Protein AF-A0A7W0X7F2-F1 (afdb_monomer_lite)

pLDDT: mean 80.34, std 15.23, range [39.91, 97.31]

Sequence (181 aa):
MSYLRDPYRHDHSLGCSCGRHRNQQEHNFRASVVDERVRTDPERLSARVVETALLKALFPRDETRRRFLRAVGSTTAAAVIAEFLPLGALTAMAQDKKSLEKKELKVGFIPITCATPLIMADPLNFYKNEGLDVALVKTAGWALIRDKMLNKEYDAAHMLAPMPIAISMGIGSVAEPMNVA

Radius of gyration: 20.49 Å; chains: 1; bounding box: 46×41×45 Å

Secondary structure (DSSP, 8-state):
--TTS-TT-----TTSTTSSSSSHHHHHHHHHHHHHHHTT-HHHHHHHHHHHHHHHHH--SHHHHHHHHHHH-HHHHHHHHHHHS-HHHHHHHHHS-PPPS-SEEEEEE-SSGGGHHHHHTTTTTHHHHTT-EEEEEE-S-HHHHHHHHHTTS-SEE---TTHHHHHHTTSSS--------

Structure (mmCIF, N/CA/C/O backbone):
data_AF-A0A7W0X7F2-F1
#
_entry.id   AF-A0A7W0X7F2-F1
#
loop_
_atom_site.group_PDB
_atom_site.id
_atom_site.type_symbol
_atom_site.label_atom_id
_atom_site.label_alt_id
_atom_site.label_comp_id
_atom_site.label_asym_id
_atom_site.label_entity_id
_atom_site.label_seq_id
_atom_site.pdbx_PDB_ins_code
_atom_site.Cartn_x
_atom_site.Cartn_y
_atom_site.Cartn_z
_atom_site.occupancy
_atom_site.B_iso_or_equiv
_atom_site.auth_seq_id
_atom_site.auth_comp_id
_atom_site.auth_asym_id
_atom_site.auth_atom_id
_atom_site.pdbx_PDB_model_num
ATOM 1 N N . MET A 1 1 ? -12.504 -2.015 3.186 1.00 48.56 1 MET A N 1
ATOM 2 C CA . MET A 1 1 ? -13.664 -1.350 3.836 1.00 48.56 1 MET A CA 1
ATOM 3 C C . MET A 1 1 ? -13.135 -0.242 4.735 1.00 48.56 1 MET A C 1
ATOM 5 O O . MET A 1 1 ? -12.288 -0.537 5.562 1.00 48.56 1 MET A O 1
ATOM 9 N N . SER A 1 2 ? -13.588 1.002 4.553 1.00 47.69 2 SER A N 1
ATOM 10 C CA . SER A 1 2 ? -13.070 2.173 5.281 1.00 47.69 2 SER A CA 1
ATOM 11 C C . SER A 1 2 ? -13.289 2.066 6.798 1.00 47.69 2 SER A C 1
ATOM 13 O O . SER A 1 2 ? -14.417 1.849 7.239 1.00 47.69 2 SER A O 1
ATOM 15 N N . TYR A 1 3 ? -12.220 2.262 7.578 1.00 52.00 3 TYR A N 1
ATOM 16 C CA . TYR A 1 3 ? -12.241 2.360 9.047 1.00 52.00 3 TYR A CA 1
ATOM 17 C C . TYR A 1 3 ? -12.937 3.632 9.566 1.00 52.00 3 TYR A C 1
ATOM 19 O O . TYR A 1 3 ? -13.169 3.764 10.760 1.00 52.00 3 TYR A O 1
ATOM 27 N N . LEU A 1 4 ? -13.311 4.552 8.669 1.00 56.47 4 LEU A N 1
ATOM 28 C CA . LEU A 1 4 ? -13.990 5.814 8.988 1.00 56.47 4 LEU A CA 1
ATOM 29 C C . LEU A 1 4 ? -15.524 5.708 8.910 1.00 56.47 4 LEU A C 1
ATOM 31 O O . LEU A 1 4 ? -16.239 6.711 9.003 1.00 56.47 4 LEU A O 1
ATOM 35 N N . ARG A 1 5 ? -16.062 4.506 8.672 1.00 63.06 5 ARG A N 1
ATOM 36 C CA . ARG A 1 5 ? -17.506 4.275 8.563 1.00 63.06 5 ARG A CA 1
ATOM 37 C C . ARG A 1 5 ? -18.100 3.985 9.939 1.00 63.06 5 ARG A C 1
ATOM 39 O O . ARG A 1 5 ? -17.515 3.243 10.710 1.00 63.06 5 ARG A O 1
ATOM 46 N N . ASP A 1 6 ? -19.276 4.548 10.211 1.00 65.62 6 ASP A N 1
ATOM 47 C CA . ASP A 1 6 ? -20.038 4.287 11.438 1.00 65.62 6 ASP A CA 1
ATOM 48 C C . ASP A 1 6 ? -20.299 2.775 11.605 1.00 65.62 6 ASP A C 1
ATOM 50 O O . ASP A 1 6 ? -20.941 2.180 10.726 1.00 65.62 6 ASP A O 1
ATOM 54 N N . PRO A 1 7 ? -19.796 2.150 12.684 1.00 65.75 7 PRO A N 1
ATOM 55 C CA . PRO A 1 7 ? -19.822 0.704 12.833 1.00 65.75 7 PRO A CA 1
ATOM 56 C C . PRO A 1 7 ? -21.164 0.172 13.363 1.00 65.75 7 PRO A C 1
ATOM 58 O O . PRO A 1 7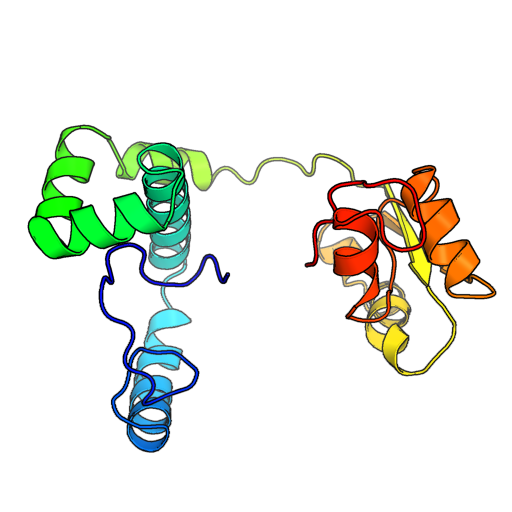 ? -21.416 -1.030 13.259 1.00 65.75 7 PRO A O 1
ATOM 61 N N . TYR A 1 8 ? -22.056 1.043 13.848 1.00 67.75 8 TYR A N 1
ATOM 62 C CA . TYR A 1 8 ? -23.390 0.673 14.336 1.00 67.75 8 TYR A CA 1
ATOM 63 C C . TYR A 1 8 ? -24.467 0.727 13.245 1.00 67.75 8 TYR A C 1
ATOM 65 O O . TYR A 1 8 ? -25.624 0.364 13.467 1.00 67.75 8 TYR A O 1
ATOM 73 N N . ARG A 1 9 ? -24.107 1.157 12.034 1.00 66.12 9 ARG A N 1
ATOM 74 C CA . ARG A 1 9 ? -25.050 1.326 10.929 1.00 66.12 9 ARG A CA 1
ATOM 75 C C . ARG A 1 9 ? -25.366 -0.016 10.260 1.00 66.12 9 ARG A C 1
ATOM 77 O O . ARG A 1 9 ? -24.508 -0.640 9.640 1.00 66.12 9 ARG A O 1
ATOM 84 N N . HIS A 1 10 ? -26.617 -0.456 10.377 1.00 63.72 10 HIS A N 1
ATOM 85 C CA . HIS A 1 10 ? -27.095 -1.753 9.879 1.00 63.72 10 HIS A CA 1
ATOM 86 C C . HIS A 1 10 ? -27.779 -1.681 8.501 1.00 63.72 10 HIS A C 1
ATOM 88 O O . HIS A 1 10 ? -28.059 -2.724 7.892 1.00 63.72 10 HIS A O 1
ATOM 94 N N . ASP A 1 11 ? -28.042 -0.467 8.008 1.00 60.38 11 ASP A N 1
ATOM 95 C CA . ASP A 1 11 ? -28.648 -0.196 6.711 1.00 60.38 11 ASP A CA 1
ATOM 96 C C . ASP A 1 11 ? -27.594 0.196 5.654 1.00 60.38 11 ASP A C 1
ATOM 98 O O . ASP A 1 11 ? -26.677 1.000 5.860 1.00 60.38 11 ASP A O 1
ATOM 102 N N . HIS A 1 12 ? -27.725 -0.383 4.466 1.00 57.75 12 HIS A N 1
ATOM 103 C CA . HIS A 1 12 ? -27.056 0.097 3.263 1.00 57.75 12 HIS A CA 1
ATOM 104 C C . HIS A 1 12 ? -28.139 0.300 2.214 1.00 57.75 12 HIS A C 1
ATOM 106 O O . HIS A 1 12 ? -28.628 -0.670 1.643 1.00 57.75 12 HIS A O 1
ATOM 112 N N . SER A 1 13 ? -28.545 1.552 1.990 1.00 54.69 13 SER A N 1
ATOM 113 C CA . SER A 1 13 ? -29.336 1.893 0.811 1.00 54.69 13 SER A CA 1
ATOM 114 C C . SER A 1 13 ? -28.377 2.150 -0.352 1.00 54.69 13 SER A C 1
ATOM 116 O O . SER A 1 13 ? -27.358 2.830 -0.204 1.00 54.69 13 SER A O 1
ATOM 118 N N . LEU A 1 14 ? -28.688 1.596 -1.523 1.00 58.28 14 LEU A N 1
ATOM 119 C CA . LEU A 1 14 ? -27.906 1.759 -2.756 1.00 58.28 14 LEU A CA 1
ATOM 120 C C . LEU A 1 14 ? -28.078 3.156 -3.400 1.00 58.28 14 LEU A C 1
ATOM 122 O O . LEU A 1 14 ? -27.801 3.330 -4.579 1.00 58.28 14 LEU A O 1
ATOM 126 N N . GLY A 1 15 ? -28.548 4.161 -2.654 1.00 66.06 15 GLY A N 1
ATOM 127 C CA . GLY A 1 15 ? -28.903 5.478 -3.195 1.00 66.06 15 GLY A CA 1
ATOM 128 C C . GLY A 1 15 ? -27.718 6.417 -3.451 1.00 66.06 15 GLY A C 1
ATOM 129 O O . GLY A 1 15 ? -27.770 7.272 -4.329 1.00 66.06 15 GLY A O 1
ATOM 130 N N . CYS A 1 16 ? -26.621 6.263 -2.709 1.00 69.19 16 CYS A N 1
ATOM 131 C CA . CYS A 1 16 ? -25.414 7.083 -2.830 1.00 69.19 16 CYS A CA 1
ATOM 132 C C . CYS A 1 16 ? -24.172 6.205 -2.640 1.00 69.19 16 CYS A C 1
ATOM 134 O O . CYS A 1 16 ? -24.200 5.274 -1.834 1.00 69.19 16 CYS A O 1
ATOM 136 N N . SER A 1 17 ? -23.060 6.528 -3.310 1.00 60.06 17 SER A N 1
ATOM 137 C CA . SER A 1 17 ? -21.786 5.792 -3.210 1.00 60.06 17 SER A CA 1
ATOM 138 C C . SER A 1 17 ? -21.252 5.677 -1.772 1.00 60.06 17 SER A C 1
ATOM 140 O O . SER A 1 17 ? -20.575 4.709 -1.431 1.00 60.06 17 SER A O 1
ATOM 142 N N . CYS A 1 18 ? -21.616 6.606 -0.878 1.00 66.00 18 CYS A N 1
ATOM 143 C CA . CYS A 1 18 ? -21.256 6.542 0.541 1.00 66.00 18 CYS A CA 1
ATOM 144 C C . CYS A 1 18 ? -22.207 5.668 1.394 1.00 66.00 18 CYS A C 1
ATOM 146 O O . CYS A 1 18 ? -21.919 5.400 2.567 1.00 66.00 18 CYS A O 1
ATOM 148 N N . GLY A 1 19 ? -23.354 5.250 0.847 1.00 59.12 19 GLY A N 1
ATOM 149 C CA . GLY A 1 19 ? -24.393 4.429 1.485 1.00 59.12 19 GLY A CA 1
ATOM 150 C C . GLY A 1 19 ? -25.195 5.107 2.604 1.00 59.12 19 GLY A C 1
ATOM 151 O O . GLY A 1 19 ? -25.923 4.420 3.315 1.00 59.12 19 GLY A O 1
ATOM 152 N N . ARG A 1 20 ? -25.037 6.427 2.805 1.00 62.25 20 ARG A N 1
ATOM 153 C CA . ARG A 1 20 ? -25.640 7.201 3.916 1.00 62.25 20 ARG A CA 1
ATOM 154 C C . ARG A 1 20 ? -26.781 8.137 3.511 1.00 62.25 20 ARG A C 1
ATOM 156 O O . ARG A 1 20 ? -27.400 8.738 4.382 1.00 62.25 20 ARG A O 1
ATOM 163 N N . HIS A 1 21 ? -27.049 8.256 2.217 1.00 75.19 21 HIS A N 1
ATOM 164 C CA . HIS A 1 21 ? -28.001 9.215 1.664 1.00 75.19 21 HIS A CA 1
ATOM 165 C C . HIS A 1 21 ? -28.877 8.546 0.616 1.00 75.19 21 HIS A C 1
ATOM 167 O O . HIS A 1 21 ? -28.467 7.557 -0.001 1.00 75.19 21 HIS A O 1
ATOM 173 N N . ARG A 1 22 ? -30.079 9.091 0.417 1.00 67.62 22 ARG A N 1
ATOM 174 C CA . ARG A 1 22 ? -31.057 8.551 -0.530 1.00 67.62 22 ARG A CA 1
ATOM 175 C C . ARG A 1 22 ? -30.610 8.739 -1.977 1.00 67.62 22 ARG A C 1
ATOM 177 O O . ARG A 1 22 ? -30.948 7.915 -2.816 1.00 67.62 22 ARG A O 1
ATOM 184 N N . ASN A 1 23 ? -29.859 9.799 -2.265 1.00 74.62 23 ASN A N 1
ATOM 185 C CA . ASN A 1 23 ? -29.263 10.060 -3.572 1.00 74.62 23 ASN A CA 1
ATOM 186 C C . ASN A 1 23 ? -27.937 10.837 -3.447 1.00 74.62 23 ASN A C 1
ATOM 188 O O . ASN A 1 23 ? -27.571 11.313 -2.369 1.00 74.62 23 ASN A O 1
ATOM 192 N N . GLN A 1 24 ? -27.206 10.964 -4.558 1.00 75.94 24 GLN A N 1
ATOM 193 C CA . GLN A 1 24 ? -25.932 11.690 -4.599 1.00 75.94 24 GLN A CA 1
ATOM 194 C C . GLN A 1 24 ? -26.088 13.200 -4.330 1.00 75.94 24 GLN A C 1
ATOM 196 O O . GLN A 1 24 ? -25.172 13.827 -3.809 1.00 75.94 24 GLN A O 1
ATOM 201 N N . GLN A 1 25 ? -27.245 13.789 -4.633 1.00 73.19 25 GLN A N 1
ATOM 202 C CA . GLN A 1 25 ? -27.494 15.218 -4.417 1.00 73.19 25 GLN A CA 1
ATOM 203 C C . GLN A 1 25 ? -27.623 15.557 -2.924 1.00 73.19 25 GLN A C 1
ATOM 205 O O . GLN A 1 25 ? -27.004 16.504 -2.446 1.00 73.19 25 GLN A O 1
ATOM 210 N N . GLU A 1 26 ? -28.347 14.736 -2.163 1.00 76.00 26 GLU A N 1
ATOM 211 C CA . GLU A 1 26 ? -28.450 14.840 -0.704 1.00 76.00 26 GLU A CA 1
ATOM 212 C C . GLU A 1 26 ? -27.090 14.615 -0.032 1.00 76.00 26 GLU A C 1
ATOM 214 O O . GLU A 1 26 ? -26.751 15.296 0.936 1.00 76.00 26 GLU A O 1
ATOM 219 N N . HIS A 1 27 ? -26.282 13.698 -0.576 1.00 74.19 27 HIS A N 1
ATOM 220 C CA . HIS A 1 27 ? -24.903 13.532 -0.133 1.00 74.19 27 HIS A CA 1
ATOM 221 C C . HIS A 1 27 ? -24.084 14.791 -0.350 1.00 74.19 27 HIS A C 1
ATOM 223 O O . HIS A 1 27 ? -23.432 15.209 0.590 1.00 74.19 27 HIS A O 1
ATOM 229 N N . ASN A 1 28 ? -24.111 15.397 -1.535 1.00 74.44 28 ASN A N 1
ATOM 230 C CA . ASN A 1 28 ? -23.321 16.598 -1.805 1.00 74.44 28 ASN A CA 1
ATOM 231 C C . ASN A 1 28 ? -23.719 17.749 -0.859 1.00 74.44 28 ASN A C 1
ATOM 233 O O . ASN A 1 28 ? -22.849 18.441 -0.343 1.00 74.44 28 ASN A O 1
ATOM 237 N N . PHE A 1 29 ? -25.016 17.876 -0.552 1.00 69.50 29 PHE A N 1
ATOM 238 C CA . PHE A 1 29 ? -25.547 18.868 0.388 1.00 69.50 29 PHE A CA 1
ATOM 239 C C . PHE A 1 29 ? -25.169 18.596 1.855 1.00 69.50 29 PHE A C 1
ATOM 241 O O . PHE A 1 29 ? -24.856 19.513 2.609 1.00 69.50 29 PHE A O 1
ATOM 248 N N . ARG A 1 30 ? -25.185 17.334 2.300 1.00 62.66 30 ARG A N 1
ATOM 249 C CA . ARG A 1 30 ? -24.736 16.984 3.657 1.00 62.66 30 ARG A CA 1
ATOM 250 C C . ARG A 1 30 ? -23.221 16.936 3.774 1.00 62.66 30 ARG A C 1
ATOM 252 O O . ARG A 1 30 ? -22.711 17.278 4.829 1.00 62.66 30 ARG A O 1
ATOM 259 N N . ALA A 1 31 ? -22.503 16.550 2.726 1.00 59.09 31 ALA A N 1
ATOM 260 C CA . ALA A 1 31 ? -21.048 16.574 2.671 1.00 59.09 31 ALA A CA 1
ATOM 261 C C . ALA A 1 31 ? -20.542 18.005 2.852 1.00 59.09 31 ALA A C 1
ATOM 263 O O . ALA A 1 31 ? -19.667 18.199 3.681 1.00 59.09 31 ALA A O 1
ATOM 264 N N . SER A 1 32 ? -21.169 19.010 2.228 1.00 55.81 32 SER A N 1
ATOM 265 C CA . SER A 1 32 ? -20.809 20.416 2.468 1.00 55.81 32 SER A CA 1
ATOM 266 C C . SER A 1 32 ? -21.048 20.892 3.908 1.00 55.81 32 SER A C 1
ATOM 268 O O . SER A 1 32 ? -20.439 21.865 4.320 1.00 55.81 32 SER A O 1
ATOM 270 N N . VAL A 1 33 ? -21.895 20.215 4.696 1.00 55.72 33 VAL A N 1
ATOM 271 C CA . VAL A 1 33 ? -22.166 20.553 6.113 1.00 55.72 33 VAL A CA 1
ATOM 272 C C . VAL A 1 33 ? -21.361 19.676 7.091 1.00 55.72 33 VAL A C 1
ATOM 274 O O . VAL A 1 33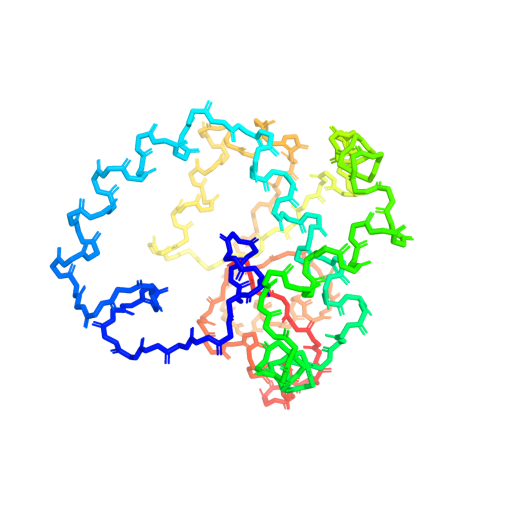 ? -21.033 20.093 8.201 1.00 55.72 33 VAL A O 1
ATOM 277 N N . VAL A 1 34 ? -21.051 18.436 6.704 1.00 51.38 34 VAL A N 1
ATOM 278 C CA . VAL A 1 34 ? -20.329 17.437 7.509 1.00 51.38 34 VAL A CA 1
ATOM 279 C C . VAL A 1 34 ? -18.813 17.580 7.350 1.00 51.38 34 VAL A C 1
ATOM 281 O O . VAL A 1 34 ? -18.107 17.377 8.333 1.00 51.38 34 VAL A O 1
ATOM 284 N N . ASP A 1 35 ? -18.309 17.969 6.175 1.00 47.34 35 ASP A N 1
ATOM 285 C CA . ASP A 1 35 ? -16.874 18.197 5.918 1.00 47.34 35 ASP A CA 1
ATOM 286 C C . ASP A 1 35 ? -16.296 19.294 6.835 1.00 47.34 35 ASP A C 1
ATOM 288 O O . ASP A 1 35 ? -15.172 19.188 7.322 1.00 47.34 35 ASP A O 1
ATOM 292 N N . GLU A 1 36 ? -17.117 20.277 7.213 1.00 39.91 36 GLU A N 1
ATOM 293 C CA . GLU A 1 36 ? -16.729 21.356 8.129 1.00 39.91 36 GLU A CA 1
ATOM 294 C C . GLU A 1 36 ? -16.733 20.937 9.617 1.00 39.91 36 GLU A C 1
ATOM 296 O O . GLU A 1 36 ? -15.928 21.422 10.413 1.00 39.91 36 GLU A O 1
ATOM 301 N N . ARG A 1 37 ? -17.573 19.963 10.006 1.00 44.34 37 ARG A N 1
ATOM 302 C CA . ARG A 1 37 ? -17.634 19.417 11.383 1.00 44.34 37 ARG A CA 1
ATOM 303 C C . ARG A 1 37 ? -16.697 18.230 11.631 1.00 44.34 37 ARG A C 1
ATOM 305 O O . ARG A 1 37 ? -16.359 17.951 12.774 1.00 44.34 37 ARG A O 1
ATOM 312 N N . VAL A 1 38 ? -16.317 17.494 10.585 1.00 45.44 38 VAL A N 1
ATOM 313 C CA . VAL A 1 38 ? -15.414 16.329 10.673 1.00 45.44 38 VAL A CA 1
ATOM 314 C C . VAL A 1 38 ? -13.943 16.752 10.631 1.00 45.44 38 VAL A C 1
ATOM 316 O O . VAL A 1 38 ? -13.114 16.093 11.250 1.00 45.44 38 VAL A O 1
ATOM 319 N N . ARG A 1 39 ? -13.610 17.876 9.980 1.00 47.66 39 ARG A N 1
ATOM 320 C CA . ARG A 1 39 ? -12.261 18.470 10.036 1.00 47.66 39 ARG A CA 1
ATOM 321 C C . ARG A 1 39 ? -11.891 19.062 11.401 1.00 47.66 39 ARG A C 1
ATOM 323 O O . ARG A 1 39 ? -10.712 19.268 11.656 1.00 47.66 39 ARG A O 1
ATOM 330 N N . THR A 1 40 ? -12.867 19.345 12.261 1.00 49.06 40 THR A N 1
ATOM 331 C CA . THR A 1 40 ? -12.682 20.142 13.484 1.00 49.06 40 THR A CA 1
ATOM 332 C C . THR A 1 40 ? -12.538 19.326 14.777 1.00 49.06 40 THR A C 1
ATOM 334 O O . THR A 1 40 ? -12.295 19.928 15.817 1.00 49.06 40 THR A O 1
ATOM 337 N N . ASP A 1 41 ? -12.629 17.985 14.747 1.00 58.44 41 ASP A N 1
ATOM 338 C CA . ASP A 1 41 ? -12.658 17.158 15.973 1.00 58.44 41 ASP A CA 1
ATOM 339 C C . ASP A 1 41 ? -11.912 15.799 15.830 1.00 58.44 41 ASP A C 1
ATOM 341 O O . ASP A 1 41 ? -12.525 14.763 15.538 1.00 58.44 41 ASP A O 1
ATOM 345 N N . PRO A 1 42 ? -10.572 15.782 16.000 1.00 61.28 42 PRO A N 1
ATOM 346 C CA . PRO A 1 42 ? -9.729 14.582 15.898 1.00 61.28 42 PRO A CA 1
ATOM 347 C C . PRO A 1 42 ? -10.088 13.469 16.896 1.00 61.28 42 PRO A C 1
ATOM 349 O O . PRO A 1 42 ? -9.917 12.287 16.591 1.00 61.28 42 PRO A O 1
ATOM 352 N N . GLU A 1 43 ? -10.617 13.827 18.068 1.00 64.94 43 GLU A N 1
ATOM 353 C CA . GLU A 1 43 ? -10.965 12.883 19.139 1.00 64.94 43 GLU A CA 1
ATOM 354 C C . GLU A 1 43 ? -12.155 11.995 18.760 1.00 64.94 43 GLU A C 1
ATOM 356 O O . GLU A 1 43 ? -12.198 10.801 19.063 1.00 64.94 43 GLU A O 1
ATOM 361 N N . ARG A 1 44 ? -13.115 12.536 18.004 1.00 65.44 44 ARG A N 1
ATOM 362 C CA . ARG A 1 44 ? -14.232 11.735 17.483 1.00 65.44 44 ARG A CA 1
ATOM 363 C C . ARG A 1 44 ? -13.817 10.755 16.392 1.00 65.44 44 ARG A C 1
ATOM 365 O O . ARG A 1 44 ? -14.494 9.743 16.199 1.00 65.44 44 ARG A O 1
ATOM 372 N N . LEU A 1 45 ? -12.748 11.043 15.650 1.00 66.50 45 LEU A N 1
ATOM 373 C CA . LEU A 1 45 ? -12.223 10.129 14.634 1.00 66.50 45 LEU A CA 1
ATOM 374 C C . LEU A 1 45 ? -11.486 8.954 15.281 1.00 66.50 45 LEU A C 1
ATOM 376 O O . LEU A 1 45 ? -11.735 7.812 14.893 1.00 66.50 45 LEU A O 1
ATOM 380 N N . SER A 1 46 ? -10.652 9.208 16.295 1.00 69.56 46 SER A N 1
ATOM 381 C CA . SER A 1 46 ? -9.976 8.142 17.045 1.00 69.56 46 SER A CA 1
ATOM 382 C C . SER A 1 46 ? -10.979 7.230 17.760 1.00 69.56 46 SER A C 1
ATOM 384 O O . SER A 1 46 ? -10.876 6.008 17.639 1.00 69.56 46 SER A O 1
ATOM 386 N N . ALA A 1 47 ? -12.013 7.797 18.395 1.00 71.50 47 ALA A N 1
ATOM 387 C CA . ALA A 1 47 ? -13.081 7.026 19.038 1.00 71.50 47 ALA A CA 1
ATOM 388 C C . ALA A 1 47 ? -13.774 6.051 18.071 1.00 71.50 47 ALA A C 1
ATOM 390 O O . ALA A 1 47 ? -13.933 4.869 18.377 1.00 71.50 47 ALA A O 1
ATOM 391 N N . ARG A 1 48 ? -14.093 6.500 16.850 1.00 72.44 48 ARG A N 1
ATOM 392 C CA . ARG A 1 48 ? -14.725 5.652 15.821 1.00 72.44 48 ARG A CA 1
ATOM 393 C C . ARG A 1 48 ? -13.843 4.490 15.376 1.00 72.44 48 ARG A C 1
ATOM 395 O O . ARG A 1 48 ? -14.355 3.401 15.104 1.00 72.44 48 ARG A O 1
ATOM 402 N N . VAL A 1 49 ? -12.534 4.711 15.265 1.00 74.94 49 VAL A N 1
ATOM 403 C CA . VAL A 1 49 ? -11.583 3.656 14.886 1.00 74.94 49 VAL A CA 1
ATOM 404 C C . VAL A 1 49 ? -11.534 2.582 15.973 1.00 74.94 49 VAL A C 1
ATOM 406 O O . VAL A 1 49 ? -11.624 1.395 15.650 1.00 74.94 49 VAL A O 1
ATOM 409 N N . VAL A 1 50 ? -11.484 2.992 17.244 1.00 77.62 50 VAL A N 1
ATOM 410 C CA . VAL A 1 50 ? -11.500 2.082 18.402 1.00 77.62 50 VAL A CA 1
ATOM 411 C C . VAL A 1 50 ? -12.805 1.288 18.460 1.00 77.62 50 VAL A C 1
ATOM 413 O O . VAL A 1 50 ? -12.771 0.060 18.532 1.00 77.62 50 VAL A O 1
ATOM 416 N N . GLU A 1 51 ? -13.956 1.951 18.335 1.00 77.69 51 GLU A N 1
ATOM 417 C CA . GLU A 1 51 ? -15.269 1.290 18.304 1.00 77.69 51 GLU A CA 1
ATOM 418 C C . GLU A 1 51 ? -15.381 0.279 17.155 1.00 77.69 51 GLU A C 1
ATOM 420 O O . GLU A 1 51 ? -15.889 -0.830 17.329 1.00 77.69 51 GLU A O 1
ATOM 425 N N . THR A 1 52 ? -14.867 0.631 15.973 1.00 77.00 52 THR A N 1
ATOM 426 C CA . THR A 1 52 ? -14.881 -0.255 14.803 1.00 77.00 52 THR A CA 1
ATOM 427 C C . THR A 1 52 ? -13.987 -1.475 15.009 1.00 77.00 52 THR A C 1
ATOM 429 O O . THR A 1 52 ? -14.372 -2.587 14.638 1.00 77.00 52 THR A O 1
ATOM 432 N N . ALA A 1 53 ? -12.798 -1.287 15.588 1.00 78.94 53 ALA A N 1
ATOM 433 C CA . ALA A 1 53 ? -11.891 -2.381 15.919 1.00 78.94 53 ALA A CA 1
ATOM 434 C C . ALA A 1 53 ? -12.524 -3.325 16.951 1.00 78.94 53 ALA A C 1
ATOM 436 O O . ALA A 1 53 ? -12.525 -4.541 16.753 1.00 78.94 53 ALA A O 1
ATOM 437 N N . LEU A 1 54 ? -13.155 -2.768 17.987 1.00 78.94 54 LEU A N 1
ATOM 438 C CA . LEU A 1 54 ? -13.842 -3.528 19.026 1.00 78.94 54 LEU A CA 1
ATOM 439 C C . LEU A 1 54 ? -15.023 -4.334 18.473 1.00 78.94 54 LEU A C 1
ATOM 441 O O . LEU A 1 54 ? -15.135 -5.530 18.733 1.00 78.94 54 LEU A O 1
ATOM 445 N N . LEU A 1 55 ? -15.880 -3.718 17.658 1.00 79.75 55 LEU A N 1
ATOM 446 C CA . LEU A 1 55 ? -17.013 -4.413 17.043 1.00 79.75 55 LEU A CA 1
ATOM 447 C C . LEU A 1 55 ? -16.573 -5.541 16.105 1.00 79.75 55 LEU A C 1
ATOM 449 O O . LEU A 1 55 ? -17.258 -6.559 16.010 1.00 79.75 55 LEU A O 1
ATOM 453 N N . LYS A 1 56 ? -15.434 -5.386 15.423 1.00 80.81 56 LYS A N 1
ATOM 454 C CA . LYS A 1 56 ? -14.830 -6.467 14.632 1.00 80.81 56 LYS A CA 1
ATOM 455 C C . LYS A 1 56 ? -14.233 -7.566 15.511 1.00 80.81 56 LYS A C 1
ATOM 457 O O . LYS A 1 56 ? -14.295 -8.722 15.111 1.00 80.81 56 LYS A O 1
ATOM 462 N N . ALA A 1 57 ? -13.700 -7.236 16.685 1.00 83.00 57 ALA A N 1
ATOM 463 C CA . ALA A 1 57 ? -13.195 -8.226 17.632 1.00 83.00 57 ALA A CA 1
ATOM 464 C C . ALA A 1 57 ? -14.333 -9.052 18.261 1.00 83.00 57 ALA A C 1
ATOM 466 O O . ALA A 1 57 ? -14.259 -10.278 18.279 1.00 83.00 57 ALA A O 1
ATOM 467 N N . LEU A 1 58 ? -15.411 -8.397 18.710 1.00 82.81 58 LEU A N 1
ATOM 468 C CA . LEU A 1 58 ? -16.590 -9.057 19.291 1.00 82.81 58 LEU A CA 1
ATOM 469 C C . LEU A 1 58 ? -17.397 -9.838 18.245 1.00 82.81 58 LEU A C 1
ATOM 471 O O . LEU A 1 58 ? -17.913 -10.919 18.526 1.00 82.81 58 LEU A O 1
ATOM 475 N N . PHE A 1 59 ? -17.485 -9.312 17.019 1.00 84.50 59 PHE A N 1
ATOM 476 C CA . PHE A 1 59 ? -18.203 -9.937 15.909 1.00 84.50 59 PHE A CA 1
ATOM 477 C C . PHE A 1 59 ? -17.307 -10.025 14.658 1.00 84.50 59 PHE A C 1
ATOM 479 O O . PHE A 1 59 ? -17.441 -9.202 13.739 1.00 84.50 59 PHE A O 1
ATOM 486 N N . PRO A 1 60 ? -16.428 -11.050 14.583 1.00 79.12 60 PRO A N 1
ATOM 487 C CA . PRO A 1 60 ? -15.471 -11.215 13.483 1.00 79.12 60 PRO A CA 1
ATOM 488 C C . PRO A 1 60 ? -16.134 -11.408 12.122 1.00 79.12 60 PRO A C 1
ATOM 490 O O . PRO A 1 60 ? -15.606 -10.992 11.093 1.00 79.12 60 PRO A O 1
ATOM 493 N N . ARG A 1 61 ? -17.315 -12.037 12.106 1.00 80.06 61 ARG A N 1
ATOM 494 C CA . ARG A 1 61 ? -18.091 -12.252 10.886 1.00 80.06 61 ARG A CA 1
ATOM 495 C C . ARG A 1 61 ? -19.040 -11.082 10.652 1.00 80.06 61 ARG A C 1
ATOM 497 O O . ARG A 1 61 ? -19.912 -10.779 11.463 1.00 80.06 61 ARG A O 1
ATOM 504 N N . ASP A 1 62 ? -18.929 -10.474 9.479 1.00 76.00 62 ASP A N 1
ATOM 505 C CA . ASP A 1 62 ? -19.768 -9.341 9.088 1.00 76.00 62 ASP A CA 1
ATOM 506 C C . ASP A 1 62 ? -21.268 -9.674 9.067 1.00 76.00 62 ASP A C 1
ATOM 508 O O . ASP A 1 62 ? -22.107 -8.818 9.347 1.00 76.00 62 ASP A O 1
ATOM 512 N N . GLU A 1 63 ? -21.626 -10.913 8.731 1.00 79.19 63 GLU A N 1
ATOM 513 C CA . GLU A 1 63 ? -23.020 -11.357 8.681 1.00 79.19 63 GLU A CA 1
ATOM 514 C C . GLU A 1 63 ? -23.675 -11.393 10.061 1.00 79.19 63 GLU A C 1
ATOM 516 O O . GLU A 1 63 ? -24.798 -10.909 10.214 1.00 79.19 63 GLU A O 1
ATOM 521 N N . THR A 1 64 ? -22.977 -11.917 11.072 1.00 83.12 64 THR A N 1
ATOM 522 C CA . THR A 1 64 ? -23.491 -11.975 12.446 1.00 83.12 64 THR A CA 1
ATOM 523 C C . THR A 1 64 ? -23.575 -10.579 13.043 1.00 83.12 64 THR A C 1
ATOM 525 O O . THR A 1 64 ? -24.603 -10.244 13.627 1.00 83.12 64 THR A O 1
ATOM 528 N N . ARG A 1 65 ? -22.572 -9.725 12.791 1.00 83.56 65 ARG A N 1
ATOM 529 C CA . ARG A 1 65 ? -22.591 -8.311 13.191 1.00 83.56 65 ARG A CA 1
ATOM 530 C C . ARG A 1 65 ? -23.805 -7.577 12.619 1.00 83.56 65 ARG A C 1
ATOM 532 O O . ARG A 1 65 ? -24.539 -6.925 13.355 1.00 83.56 65 ARG A O 1
ATOM 539 N N . ARG A 1 66 ? -24.072 -7.731 11.316 1.00 79.75 66 ARG A N 1
ATOM 540 C CA . ARG A 1 66 ? -25.243 -7.120 10.658 1.00 79.75 66 ARG A CA 1
ATOM 541 C C . ARG A 1 66 ? -26.566 -7.655 11.205 1.00 79.75 66 ARG A C 1
ATOM 543 O O . ARG A 1 66 ? -27.482 -6.867 11.415 1.00 79.75 66 ARG A O 1
ATOM 550 N N . ARG A 1 67 ? -26.685 -8.968 11.436 1.00 83.06 67 ARG A N 1
ATOM 551 C CA . ARG A 1 67 ? -27.901 -9.573 12.012 1.00 83.06 67 ARG A CA 1
ATOM 552 C C . ARG A 1 67 ? -28.153 -9.092 13.440 1.00 83.06 67 ARG A C 1
ATOM 554 O O . ARG A 1 67 ? -29.277 -8.718 13.746 1.00 83.06 67 ARG A O 1
ATOM 561 N N . PHE A 1 68 ? -27.112 -9.033 14.265 1.00 83.56 68 PHE A N 1
ATOM 562 C CA . PHE A 1 68 ? -27.185 -8.515 15.629 1.00 83.56 68 PHE A CA 1
ATOM 563 C C . PHE A 1 68 ? -27.634 -7.050 15.659 1.00 83.56 68 PHE A C 1
ATOM 565 O O . PHE A 1 68 ? -28.617 -6.727 16.318 1.00 83.56 68 PHE A O 1
ATOM 572 N N . LEU A 1 69 ? -26.992 -6.180 14.870 1.00 84.38 69 LEU A N 1
ATOM 573 C CA . LEU A 1 69 ? -27.358 -4.761 14.812 1.00 84.38 69 LEU A CA 1
ATOM 574 C C . LEU A 1 69 ? -28.781 -4.536 14.273 1.00 84.38 69 LEU A C 1
ATOM 576 O O . LEU A 1 69 ? -29.442 -3.591 14.693 1.00 84.38 69 LEU A O 1
ATOM 580 N N . ARG A 1 70 ? -29.276 -5.404 13.376 1.00 83.19 70 ARG A N 1
ATOM 581 C CA . ARG A 1 70 ? -30.679 -5.383 12.920 1.00 83.19 70 ARG A CA 1
ATOM 582 C C . ARG A 1 70 ? -31.661 -5.847 13.994 1.00 83.19 70 ARG A C 1
ATOM 584 O O . ARG A 1 70 ? -32.769 -5.334 14.036 1.00 83.19 70 ARG A O 1
ATOM 591 N N . ALA A 1 71 ? -31.273 -6.821 14.812 1.00 84.31 71 ALA A N 1
ATOM 592 C CA . ALA A 1 71 ? -32.133 -7.387 15.846 1.00 84.31 71 ALA A CA 1
ATOM 593 C C . ALA A 1 71 ? -32.229 -6.485 17.085 1.00 84.31 71 ALA A C 1
ATOM 595 O O . ALA A 1 71 ? -33.304 -6.335 17.651 1.00 84.31 71 ALA A O 1
ATOM 596 N N . VAL A 1 72 ? -31.110 -5.887 17.498 1.00 82.31 72 VAL A N 1
ATOM 597 C CA . VAL A 1 72 ? -30.991 -5.151 18.769 1.00 82.31 72 VAL A CA 1
ATOM 598 C C . VAL A 1 72 ? -31.086 -3.633 18.574 1.00 82.31 72 VAL A C 1
ATOM 600 O O . VAL A 1 72 ? -31.437 -2.903 19.499 1.00 82.31 72 VAL A O 1
ATOM 603 N N . GLY A 1 73 ? -30.832 -3.144 17.358 1.00 81.12 73 GLY A N 1
ATOM 604 C CA . GLY A 1 73 ? -30.765 -1.717 17.058 1.00 81.12 73 GLY A CA 1
ATOM 605 C C . GLY A 1 73 ? -29.397 -1.115 17.393 1.00 81.12 73 GLY A C 1
ATOM 606 O O . GLY A 1 73 ? -28.694 -1.546 18.307 1.00 81.12 73 GLY A O 1
ATOM 607 N N . SER A 1 74 ? -29.006 -0.095 16.628 1.00 74.31 74 SER A N 1
ATOM 608 C CA . SER A 1 74 ? -27.680 0.535 16.698 1.00 74.31 74 SER A CA 1
ATOM 609 C C . SER A 1 74 ? -27.407 1.231 18.034 1.00 74.31 74 SER A C 1
ATOM 611 O O . SER A 1 74 ? -26.307 1.137 18.567 1.00 74.31 74 SER A O 1
ATOM 613 N N . THR A 1 75 ? -28.414 1.907 18.586 1.00 75.00 75 THR A N 1
ATOM 614 C CA . THR A 1 75 ? -28.320 2.663 19.843 1.00 75.00 75 THR A CA 1
ATOM 615 C C . THR A 1 75 ? -28.182 1.741 21.049 1.00 75.00 75 THR A C 1
ATOM 617 O O . THR A 1 75 ? -27.336 1.967 21.908 1.00 75.00 75 THR A O 1
ATOM 620 N N . THR A 1 76 ? -28.970 0.668 21.082 1.00 79.00 76 THR A N 1
ATOM 621 C CA . THR A 1 76 ? -28.940 -0.332 22.153 1.00 79.00 76 THR A CA 1
ATOM 622 C C . THR A 1 76 ? -2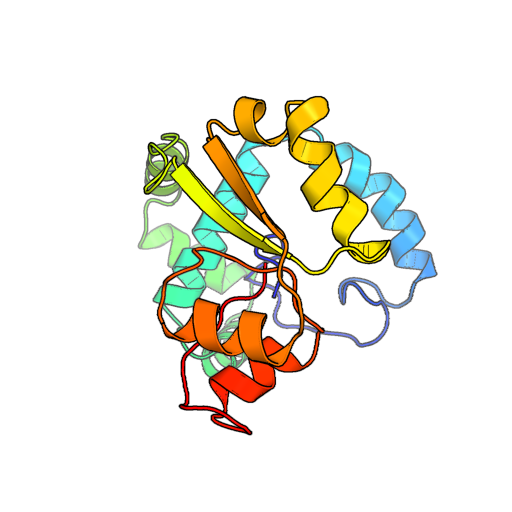7.625 -1.107 22.140 1.00 79.00 76 THR A C 1
ATOM 624 O O . THR A 1 76 ? -27.019 -1.308 23.188 1.00 79.00 76 THR A O 1
ATOM 627 N N . ALA A 1 77 ? -27.135 -1.488 20.954 1.00 78.00 77 ALA A N 1
ATOM 628 C CA . ALA A 1 77 ? -25.840 -2.150 20.814 1.00 78.00 77 ALA A CA 1
ATOM 629 C C . ALA A 1 77 ? -24.681 -1.283 21.334 1.00 78.00 77 ALA A C 1
ATOM 631 O O . ALA A 1 77 ? -23.801 -1.798 22.019 1.00 78.00 77 ALA A O 1
ATOM 632 N N . ALA A 1 78 ? -24.694 0.024 21.050 1.00 75.38 78 ALA A N 1
ATOM 633 C CA . ALA A 1 78 ? -23.686 0.954 21.557 1.00 75.38 78 ALA A CA 1
ATOM 634 C C . ALA A 1 78 ? -23.732 1.088 23.090 1.00 75.38 78 ALA A C 1
ATOM 636 O O . ALA A 1 78 ? -22.683 1.074 23.730 1.00 75.38 78 ALA A O 1
ATOM 637 N N . ALA A 1 79 ? -24.931 1.157 23.682 1.00 76.81 79 ALA A N 1
ATOM 638 C CA . ALA A 1 79 ? -25.102 1.270 25.132 1.00 76.81 79 ALA A CA 1
ATOM 639 C C . ALA A 1 79 ? -24.569 0.039 25.885 1.00 76.81 79 ALA A C 1
ATOM 641 O O . ALA A 1 79 ? -23.815 0.188 26.840 1.00 76.81 79 ALA A O 1
ATOM 642 N N . VAL A 1 80 ? -24.887 -1.169 25.406 1.00 77.00 80 VAL A N 1
ATOM 643 C CA . VAL A 1 80 ? -24.399 -2.420 26.013 1.00 77.00 80 VAL A CA 1
ATOM 644 C C . VAL A 1 80 ? -22.875 -2.515 25.923 1.00 77.00 80 VAL A C 1
ATOM 646 O O . VAL A 1 80 ? -22.213 -2.864 26.893 1.00 77.00 80 VAL A O 1
ATOM 649 N N . ILE A 1 81 ? -22.285 -2.175 24.775 1.00 70.00 81 ILE A N 1
ATOM 650 C CA . ILE A 1 81 ? -20.824 -2.235 24.609 1.00 70.00 81 ILE A CA 1
ATOM 651 C C . ILE A 1 81 ? -20.117 -1.223 25.522 1.00 70.00 81 ILE A C 1
ATOM 653 O O . ILE A 1 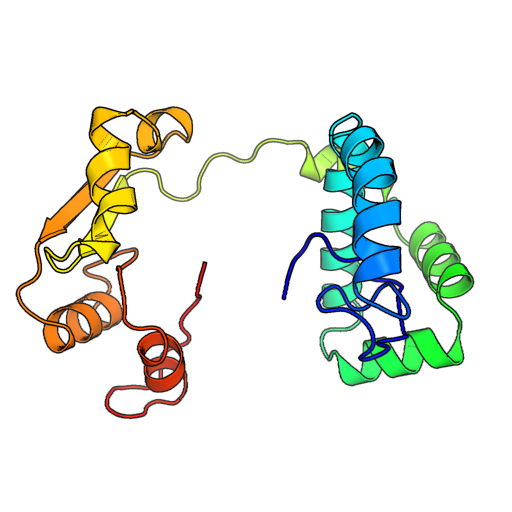81 ? -19.067 -1.545 26.075 1.00 70.00 81 ILE A O 1
ATOM 657 N N . ALA A 1 82 ? -20.700 -0.038 25.717 1.00 72.44 82 ALA A N 1
ATOM 658 C CA . ALA A 1 82 ? -20.160 0.979 26.618 1.00 72.44 82 ALA A CA 1
ATOM 659 C C . ALA A 1 82 ? -20.213 0.571 28.103 1.00 72.44 82 ALA A C 1
ATOM 661 O O . ALA A 1 82 ? -19.398 1.045 28.888 1.00 72.44 82 ALA A O 1
ATOM 662 N N . GLU A 1 83 ? -21.141 -0.307 28.490 1.00 74.69 83 GLU A N 1
ATOM 663 C CA . GLU A 1 83 ? -21.287 -0.780 29.872 1.00 74.69 83 GLU A CA 1
ATOM 664 C C . GLU A 1 83 ? -20.217 -1.815 30.254 1.00 74.69 83 GLU A C 1
ATOM 666 O O . GLU A 1 83 ? -19.717 -1.817 31.377 1.00 74.69 83 GLU A O 1
ATOM 671 N N . PHE A 1 84 ? -19.812 -2.664 29.305 1.00 69.69 84 PHE A N 1
ATOM 672 C CA . PHE A 1 84 ? -18.829 -3.727 29.548 1.00 69.69 84 PHE A CA 1
ATOM 673 C C . PHE A 1 84 ? -17.392 -3.358 29.171 1.00 69.69 84 PHE A C 1
ATOM 675 O O . PHE A 1 84 ? -16.470 -4.097 29.518 1.00 69.69 84 PHE A O 1
ATOM 682 N N . LEU A 1 85 ? -17.173 -2.242 28.468 1.00 67.75 85 LEU A N 1
ATOM 683 C CA . LEU A 1 85 ? -15.839 -1.794 28.081 1.00 67.75 85 LEU A CA 1
ATOM 684 C C . LEU A 1 85 ? -15.631 -0.303 28.374 1.00 67.75 85 LEU A C 1
ATOM 686 O O . LEU A 1 85 ? -16.398 0.526 27.887 1.00 67.75 85 LEU A O 1
ATOM 690 N N . PRO A 1 86 ? -14.546 0.075 29.080 1.00 68.12 86 PRO A N 1
ATOM 691 C CA . PRO A 1 86 ? -14.204 1.470 29.324 1.00 68.12 86 PRO A CA 1
ATOM 692 C C . PRO A 1 86 ? -13.652 2.109 28.040 1.00 68.12 86 PRO A C 1
ATOM 694 O O . PRO A 1 86 ? -12.444 2.292 27.880 1.00 68.12 86 PRO A O 1
ATOM 697 N N . LEU A 1 87 ? -14.546 2.449 27.106 1.00 67.31 87 LEU A N 1
ATOM 698 C CA . LEU A 1 87 ? -14.203 3.002 25.792 1.00 67.31 87 LEU A CA 1
ATOM 699 C C . LEU A 1 87 ? -13.313 4.247 25.905 1.00 67.31 87 LEU A C 1
ATOM 701 O O . LEU A 1 87 ? -12.373 4.372 25.131 1.00 67.31 87 LEU A O 1
ATOM 705 N N . GLY A 1 88 ? -13.532 5.096 26.917 1.00 66.69 88 GLY A N 1
ATOM 706 C CA . GLY A 1 88 ? -12.696 6.274 27.184 1.00 66.69 88 GLY A CA 1
ATOM 707 C C . GLY A 1 88 ? -11.237 5.942 27.536 1.00 66.69 88 GLY A C 1
ATOM 708 O O . GLY A 1 88 ? -10.315 6.616 27.077 1.00 66.69 88 GLY A O 1
ATOM 709 N N . ALA A 1 89 ? -11.007 4.868 28.298 1.00 67.75 89 ALA A N 1
ATOM 710 C CA . ALA A 1 89 ? -9.656 4.406 28.619 1.00 67.75 89 ALA A CA 1
ATOM 711 C C . ALA A 1 89 ? -8.981 3.772 27.391 1.00 67.75 89 ALA A C 1
ATOM 713 O O . ALA A 1 89 ? -7.805 4.015 27.133 1.00 67.75 89 ALA A O 1
ATOM 714 N N . LEU A 1 90 ? -9.738 3.021 26.584 1.00 65.31 90 LEU A N 1
ATOM 715 C CA . LEU A 1 90 ? -9.242 2.433 25.336 1.00 65.31 90 LEU A CA 1
ATOM 716 C C . LEU A 1 90 ? -8.898 3.499 24.288 1.00 65.31 90 LEU A C 1
ATOM 718 O O . LEU A 1 90 ? -7.901 3.356 23.584 1.00 65.31 90 LEU A O 1
ATOM 722 N N . THR A 1 91 ? -9.675 4.582 24.197 1.00 65.06 91 THR A N 1
ATOM 723 C CA . THR A 1 91 ? -9.346 5.717 23.324 1.00 65.06 91 THR A CA 1
ATOM 724 C C . THR A 1 91 ? -8.102 6.458 23.785 1.00 65.06 91 THR A C 1
ATOM 726 O O . THR A 1 91 ? -7.303 6.838 22.936 1.00 65.06 91 THR A O 1
ATOM 729 N N . ALA A 1 92 ? -7.898 6.606 25.098 1.00 65.50 92 ALA A N 1
ATOM 730 C CA . ALA A 1 92 ? -6.686 7.215 25.641 1.00 65.50 92 ALA A CA 1
ATOM 731 C C . ALA A 1 92 ? -5.439 6.366 25.329 1.00 65.50 92 ALA A C 1
ATOM 733 O O . ALA A 1 92 ? -4.446 6.896 24.847 1.00 65.50 92 ALA A O 1
ATOM 734 N N . MET A 1 93 ? -5.516 5.038 25.479 1.00 64.62 93 MET A N 1
ATOM 735 C CA . MET A 1 93 ? -4.418 4.135 25.095 1.00 64.62 93 MET A CA 1
ATOM 736 C C . MET A 1 93 ? -4.183 4.068 23.578 1.00 64.62 93 MET A C 1
ATOM 738 O O . MET A 1 93 ? -3.073 3.797 23.134 1.00 64.62 93 MET A O 1
ATOM 742 N N . ALA A 1 94 ? -5.216 4.300 22.762 1.00 62.31 94 ALA A N 1
ATOM 743 C CA . ALA A 1 94 ? -5.089 4.354 21.305 1.00 62.31 94 ALA A CA 1
ATOM 744 C C . ALA A 1 94 ? -4.511 5.687 20.795 1.00 62.31 94 ALA A C 1
ATOM 746 O O . ALA A 1 94 ? -4.055 5.753 19.653 1.00 62.31 94 ALA A O 1
ATOM 747 N N . GLN A 1 95 ? -4.549 6.743 21.614 1.00 64.50 95 GLN A N 1
ATOM 748 C CA . GLN A 1 95 ? -3.922 8.032 21.312 1.00 64.50 95 GLN A CA 1
ATOM 749 C C . GLN A 1 95 ? -2.413 8.033 21.562 1.00 64.50 95 GLN A C 1
ATOM 751 O O . GLN A 1 95 ? -1.722 8.911 21.039 1.00 64.50 95 GLN A O 1
ATOM 756 N N . ASP A 1 96 ? -1.883 7.039 22.281 1.00 62.31 96 ASP A N 1
ATOM 757 C CA . ASP A 1 96 ? -0.445 6.823 22.340 1.00 62.31 96 ASP A CA 1
ATOM 758 C C . ASP A 1 96 ? 0.048 6.477 20.935 1.00 62.31 96 ASP A C 1
ATOM 760 O O . ASP A 1 96 ? -0.186 5.388 20.404 1.00 62.31 96 ASP A O 1
ATOM 764 N N . LYS A 1 97 ? 0.717 7.448 20.303 1.00 61.97 97 LYS A N 1
ATOM 765 C CA . LYS A 1 97 ? 1.345 7.301 18.990 1.00 61.97 97 LYS A CA 1
ATOM 766 C C . LYS A 1 97 ? 2.438 6.241 19.102 1.00 61.97 97 LYS A C 1
ATOM 768 O O . LYS A 1 97 ? 3.598 6.545 19.378 1.00 61.97 97 LYS A O 1
ATOM 773 N N . LYS A 1 98 ? 2.049 4.980 18.920 1.00 70.00 98 LYS A N 1
ATOM 774 C CA . LYS A 1 98 ? 2.956 3.839 18.926 1.00 70.00 98 LYS A CA 1
ATOM 775 C C . LYS A 1 98 ? 4.046 4.081 17.885 1.00 70.00 98 LYS A C 1
ATOM 777 O O . LYS A 1 98 ? 3.779 4.560 16.782 1.00 70.00 98 LYS A O 1
ATOM 782 N N . SER A 1 99 ? 5.287 3.780 18.250 1.00 81.44 99 SER A N 1
ATOM 783 C CA . SER A 1 99 ? 6.405 3.856 17.315 1.00 81.44 99 SER A CA 1
ATOM 784 C C . SER A 1 99 ? 6.175 2.904 16.141 1.00 81.44 99 SER A C 1
ATOM 786 O O . SER A 1 99 ? 5.723 1.779 16.354 1.00 81.44 99 SER A O 1
ATOM 788 N N . LEU A 1 100 ? 6.533 3.342 14.932 1.00 88.62 100 LEU A N 1
ATOM 789 C CA . LEU A 1 100 ? 6.457 2.531 13.714 1.00 88.62 100 LEU A CA 1
ATOM 790 C C . LEU A 1 100 ? 7.161 1.185 13.902 1.00 88.62 100 LEU A C 1
ATOM 792 O O . LEU A 1 100 ? 8.294 1.146 14.388 1.00 88.62 100 LEU A O 1
ATOM 796 N N . GLU A 1 101 ? 6.513 0.101 13.477 1.00 90.81 101 GLU A N 1
ATOM 797 C CA . GLU A 1 101 ? 7.057 -1.255 13.575 1.00 90.81 101 GLU A CA 1
ATOM 798 C C . GLU A 1 101 ? 8.310 -1.438 12.709 1.00 90.81 101 GLU A C 1
ATOM 800 O O . GLU A 1 101 ? 9.236 -2.148 13.098 1.00 90.81 101 GLU A O 1
ATOM 805 N N . LYS A 1 102 ? 8.351 -0.779 11.544 1.00 92.94 102 LYS A N 1
ATOM 806 C CA . LYS A 1 102 ? 9.492 -0.767 10.624 1.00 92.94 102 LYS A CA 1
ATOM 807 C C . LYS A 1 102 ? 9.606 0.603 9.960 1.00 92.94 102 LYS A C 1
ATOM 809 O O . LYS A 1 102 ? 8.616 1.122 9.454 1.00 92.94 102 LYS A O 1
ATOM 814 N N . LYS A 1 103 ? 10.810 1.182 9.968 1.00 94.44 103 LYS A N 1
ATOM 815 C CA . LYS A 1 103 ? 11.086 2.500 9.367 1.00 94.44 103 LYS A CA 1
ATOM 816 C C . LYS A 1 103 ? 11.694 2.398 7.974 1.00 94.44 103 LYS A C 1
ATOM 818 O O . LYS A 1 103 ? 11.335 3.183 7.109 1.00 94.44 103 LYS A O 1
ATOM 823 N N . GLU A 1 104 ? 12.577 1.426 7.770 1.00 96.25 104 GLU A N 1
ATOM 824 C CA . GLU A 1 104 ? 13.252 1.183 6.495 1.00 96.25 104 GLU A CA 1
ATOM 825 C C . GLU A 1 104 ? 12.409 0.256 5.613 1.00 96.25 104 GLU A C 1
ATOM 827 O O . GLU A 1 104 ? 12.199 -0.914 5.953 1.00 96.25 104 GLU A O 1
ATOM 832 N N . LEU A 1 105 ? 11.921 0.762 4.482 1.00 96.12 105 LEU A N 1
ATOM 833 C CA . LEU A 1 105 ? 11.048 0.023 3.571 1.00 96.12 105 LEU A CA 1
ATOM 834 C C . LEU A 1 105 ? 11.650 -0.069 2.171 1.00 96.12 105 LEU A C 1
ATOM 836 O O . LEU A 1 105 ? 12.070 0.932 1.593 1.00 96.12 105 LEU A O 1
ATOM 840 N N . LYS A 1 106 ? 11.617 -1.265 1.578 1.00 96.88 106 LYS A N 1
ATOM 841 C CA . LYS A 1 106 ? 11.891 -1.463 0.148 1.00 96.88 106 LYS A CA 1
ATOM 842 C C . LYS A 1 106 ? 10.583 -1.514 -0.624 1.00 96.88 106 LYS A C 1
ATOM 844 O O . LYS A 1 106 ? 9.792 -2.439 -0.436 1.00 96.88 106 LYS A O 1
ATOM 849 N N . VAL A 1 107 ? 10.377 -0.547 -1.515 1.00 97.12 107 VAL A N 1
ATOM 850 C CA . VAL A 1 107 ? 9.140 -0.423 -2.293 1.00 97.12 107 VAL A CA 1
ATOM 851 C C . VAL A 1 107 ? 9.416 -0.640 -3.777 1.00 97.12 107 VAL A C 1
ATOM 853 O O . VAL A 1 107 ? 10.091 0.160 -4.425 1.00 97.12 107 VAL A O 1
ATOM 856 N N . GLY A 1 108 ? 8.892 -1.734 -4.328 1.00 97.12 108 GLY A N 1
ATOM 857 C CA . GLY A 1 108 ? 9.035 -2.072 -5.744 1.00 97.12 108 GLY A CA 1
ATOM 858 C C . GLY A 1 108 ? 8.067 -1.286 -6.632 1.00 97.12 108 GLY A C 1
ATOM 859 O O . GLY A 1 108 ? 6.878 -1.182 -6.327 1.00 97.12 108 GLY A O 1
ATOM 860 N N . PHE A 1 109 ? 8.537 -0.761 -7.765 1.00 97.31 109 PHE A N 1
ATOM 861 C CA . PHE A 1 109 ? 7.660 -0.120 -8.751 1.00 97.31 109 PHE A CA 1
ATOM 862 C C . PHE A 1 109 ? 8.121 -0.337 -10.194 1.00 97.31 109 PHE A C 1
ATOM 864 O O . PHE A 1 109 ? 9.296 -0.588 -10.465 1.00 97.31 109 PHE A O 1
ATOM 871 N N . ILE A 1 110 ? 7.185 -0.196 -11.134 1.00 97.00 110 ILE A N 1
ATOM 872 C CA . ILE A 1 110 ? 7.473 -0.116 -12.570 1.00 97.00 110 ILE A CA 1
ATOM 873 C C . ILE A 1 110 ? 7.489 1.362 -12.977 1.00 97.00 110 ILE A C 1
ATOM 875 O O . ILE A 1 110 ? 6.587 2.097 -12.572 1.00 97.00 110 ILE A O 1
ATOM 879 N N . PRO A 1 111 ? 8.480 1.817 -13.767 1.00 94.88 111 PRO A N 1
ATOM 880 C CA . PRO A 1 111 ? 8.637 3.216 -14.176 1.00 94.88 111 PRO A CA 1
ATOM 881 C C . PRO A 1 111 ? 7.589 3.631 -15.224 1.00 94.88 111 PRO A C 1
ATOM 883 O O . PRO A 1 111 ? 7.895 3.811 -16.400 1.00 94.88 111 PRO A O 1
ATOM 886 N N . ILE A 1 112 ? 6.343 3.773 -14.785 1.00 95.62 112 ILE A N 1
ATOM 887 C CA . ILE A 1 112 ? 5.213 4.283 -15.564 1.00 95.62 112 ILE A CA 1
ATOM 888 C C . ILE A 1 112 ? 4.546 5.437 -14.815 1.00 95.62 112 ILE A C 1
ATOM 890 O O . ILE A 1 112 ? 4.743 5.621 -13.614 1.00 95.62 112 ILE A O 1
ATOM 894 N N . THR A 1 113 ? 3.740 6.224 -15.522 1.00 96.94 113 THR A N 1
ATOM 895 C CA . THR A 1 113 ? 3.171 7.478 -15.007 1.00 96.94 113 THR A CA 1
ATOM 896 C C . THR A 1 113 ? 2.326 7.304 -13.744 1.00 96.94 113 THR A C 1
ATOM 898 O O . THR A 1 113 ? 2.326 8.191 -12.892 1.00 96.94 113 THR A O 1
ATOM 901 N N . CYS A 1 114 ? 1.666 6.160 -13.543 1.00 95.25 114 CYS A N 1
ATOM 902 C CA . CYS A 1 114 ? 0.890 5.912 -12.325 1.00 95.25 114 CYS A CA 1
ATOM 903 C C . CYS A 1 114 ? 1.741 5.687 -11.061 1.00 95.25 114 CYS A C 1
ATOM 905 O O . CYS A 1 114 ? 1.204 5.789 -9.962 1.00 95.25 114 CYS A O 1
ATOM 907 N N . ALA A 1 115 ? 3.053 5.447 -11.183 1.00 95.94 115 ALA A N 1
ATOM 908 C CA . ALA A 1 115 ? 3.964 5.351 -10.038 1.00 95.94 115 ALA A CA 1
ATOM 909 C C . ALA A 1 115 ? 4.470 6.722 -9.544 1.00 95.94 115 ALA A C 1
ATOM 911 O O . ALA A 1 115 ? 5.168 6.787 -8.534 1.00 95.94 115 ALA A O 1
ATOM 912 N N . THR A 1 116 ? 4.104 7.822 -10.216 1.00 96.12 116 THR A N 1
ATOM 913 C CA . THR A 1 116 ? 4.543 9.190 -9.875 1.00 96.12 116 THR A CA 1
ATOM 914 C C . THR A 1 116 ? 4.359 9.554 -8.396 1.00 96.12 116 THR A C 1
ATOM 916 O O . THR A 1 116 ? 5.304 10.101 -7.832 1.00 96.12 116 THR A O 1
ATOM 919 N N . PRO A 1 117 ? 3.233 9.232 -7.720 1.00 94.81 117 PRO A N 1
ATOM 920 C CA . PRO A 1 117 ? 3.073 9.565 -6.303 1.00 94.81 117 PRO A CA 1
ATOM 921 C C . PRO A 1 117 ? 4.132 8.914 -5.407 1.00 94.81 117 PRO A C 1
ATOM 923 O O . PRO A 1 117 ? 4.606 9.547 -4.471 1.00 94.81 117 PRO A O 1
ATOM 926 N N . LEU A 1 118 ? 4.545 7.681 -5.722 1.00 95.19 118 LEU A N 1
ATOM 927 C CA . LEU A 1 118 ? 5.583 6.979 -4.966 1.00 95.19 118 LEU A CA 1
ATOM 928 C C . LEU A 1 118 ? 6.954 7.611 -5.189 1.00 95.19 118 LEU A C 1
ATOM 930 O O . LEU A 1 118 ? 7.700 7.787 -4.233 1.00 95.19 118 LEU A O 1
ATOM 934 N N . ILE A 1 119 ? 7.263 7.966 -6.440 1.00 95.69 119 ILE A N 1
ATOM 935 C CA . ILE A 1 119 ? 8.546 8.561 -6.835 1.00 95.69 119 ILE A CA 1
ATOM 936 C C . ILE A 1 119 ? 8.699 9.968 -6.253 1.00 95.69 119 ILE A C 1
ATOM 938 O O . ILE A 1 119 ? 9.752 10.302 -5.723 1.00 95.69 119 ILE A O 1
ATOM 942 N N . MET A 1 120 ? 7.648 10.787 -6.325 1.00 96.44 120 MET A N 1
ATOM 943 C CA . MET A 1 120 ? 7.680 12.177 -5.860 1.00 96.44 120 MET A CA 1
ATOM 944 C C . MET A 1 120 ? 7.596 12.314 -4.339 1.00 96.44 120 MET A C 1
ATOM 946 O O . MET A 1 120 ? 7.938 13.369 -3.810 1.00 96.44 120 MET A O 1
ATOM 950 N N . ALA A 1 121 ? 7.175 11.271 -3.623 1.00 96.44 121 ALA A N 1
ATOM 951 C CA . ALA A 1 121 ? 7.086 11.308 -2.168 1.00 96.44 121 ALA A CA 1
ATOM 952 C C . ALA A 1 121 ? 8.447 11.493 -1.473 1.00 96.44 121 ALA A C 1
ATOM 954 O O . ALA A 1 121 ? 8.490 12.110 -0.411 1.00 96.44 121 ALA A O 1
ATOM 955 N N . ASP A 1 122 ? 9.550 11.035 -2.070 1.00 94.19 122 ASP A N 1
ATOM 956 C CA . ASP A 1 122 ? 10.894 11.237 -1.513 1.00 94.19 122 ASP A CA 1
ATOM 957 C C . ASP A 1 122 ? 11.409 12.689 -1.653 1.00 94.19 122 ASP A C 1
ATOM 959 O O . ASP A 1 122 ? 11.666 13.324 -0.626 1.00 94.19 122 ASP A O 1
ATOM 963 N N . PRO A 1 123 ? 11.471 13.303 -2.858 1.00 95.88 123 PRO A N 1
ATOM 964 C CA . PRO A 1 123 ? 11.928 14.689 -3.002 1.00 95.88 123 PRO A CA 1
ATOM 965 C C . PRO A 1 123 ? 11.008 15.709 -2.314 1.00 95.88 123 PRO A C 1
ATOM 967 O O . PRO A 1 123 ? 11.466 16.782 -1.925 1.00 95.88 123 PRO A O 1
ATOM 970 N N . LEU A 1 124 ? 9.723 15.383 -2.133 1.00 96.12 124 LEU A N 1
ATOM 971 C CA . LEU A 1 124 ? 8.768 16.209 -1.386 1.00 96.12 124 LEU A CA 1
ATOM 972 C C . LEU A 1 124 ? 8.778 15.935 0.130 1.00 96.12 124 LEU A C 1
ATOM 974 O O . LEU A 1 124 ? 7.993 16.532 0.864 1.00 96.12 124 LEU A O 1
ATOM 978 N N . ASN A 1 125 ? 9.672 15.065 0.612 1.00 94.50 125 ASN A N 1
ATOM 979 C CA . ASN A 1 125 ? 9.820 14.661 2.014 1.00 94.50 125 ASN A CA 1
ATOM 980 C C . ASN A 1 125 ? 8.567 14.027 2.652 1.00 94.50 125 ASN A C 1
ATOM 982 O O . ASN A 1 125 ? 8.481 13.957 3.876 1.00 94.50 125 ASN A O 1
ATOM 986 N N . PHE A 1 126 ? 7.612 13.509 1.872 1.00 96.19 126 PHE A N 1
ATOM 987 C CA . PHE A 1 126 ? 6.419 12.857 2.424 1.00 96.19 126 PHE A CA 1
ATOM 988 C C . PHE A 1 126 ? 6.760 11.606 3.239 1.00 96.19 126 PHE A C 1
ATOM 990 O O . PHE A 1 126 ? 6.196 11.427 4.312 1.00 96.19 126 PHE A O 1
ATOM 997 N N . TYR A 1 127 ? 7.729 10.790 2.808 1.00 95.44 127 TYR A N 1
ATOM 998 C CA . TYR A 1 127 ? 8.163 9.635 3.606 1.00 95.44 127 TYR A CA 1
ATOM 999 C C . TYR A 1 127 ? 8.785 10.056 4.942 1.00 95.44 127 TYR A C 1
ATOM 1001 O O . TYR A 1 127 ? 8.414 9.539 5.995 1.00 95.44 127 TYR A O 1
ATOM 1009 N N . LYS A 1 128 ? 9.673 11.057 4.915 1.00 93.81 128 LYS A N 1
ATOM 1010 C CA . LYS A 1 128 ? 10.367 11.550 6.114 1.00 93.81 128 LYS A CA 1
ATOM 1011 C C . LYS A 1 128 ? 9.418 12.205 7.111 1.00 93.81 128 LYS A C 1
ATOM 1013 O O . LYS A 1 128 ? 9.591 12.012 8.311 1.00 93.81 128 LYS A O 1
ATOM 1018 N N . ASN A 1 129 ? 8.409 12.933 6.631 1.00 93.44 129 ASN A N 1
ATOM 1019 C CA . ASN A 1 129 ? 7.376 13.529 7.483 1.00 93.44 129 ASN A CA 1
ATOM 1020 C C . ASN A 1 129 ? 6.593 12.462 8.264 1.00 93.44 129 ASN A C 1
ATOM 1022 O O . ASN A 1 129 ? 6.207 12.698 9.407 1.00 93.44 129 ASN A O 1
ATOM 1026 N N . GLU A 1 130 ? 6.432 11.274 7.678 1.00 91.38 130 GLU A N 1
ATOM 1027 C CA . GLU A 1 130 ? 5.833 10.106 8.328 1.00 91.38 130 GLU A CA 1
ATOM 1028 C C . GLU A 1 130 ? 6.856 9.241 9.087 1.00 91.38 130 GLU A C 1
ATOM 1030 O O . GLU A 1 130 ? 6.493 8.216 9.651 1.00 91.38 130 GLU A O 1
ATOM 1035 N N . GLY A 1 131 ? 8.134 9.636 9.149 1.00 93.12 131 GLY A N 1
ATOM 1036 C CA . GLY A 1 131 ? 9.192 8.896 9.847 1.00 93.12 131 GLY A CA 1
ATOM 1037 C C . GLY A 1 131 ? 9.667 7.624 9.135 1.00 93.12 131 GLY A C 1
ATOM 1038 O O . GLY A 1 131 ? 10.246 6.750 9.788 1.00 93.12 131 GLY A O 1
ATOM 1039 N N . LEU A 1 132 ? 9.421 7.518 7.826 1.00 95.56 132 LEU A N 1
ATOM 1040 C CA . LEU A 1 132 ? 9.808 6.394 6.976 1.00 95.56 132 LEU A CA 1
ATOM 1041 C C . LEU A 1 132 ? 11.061 6.721 6.155 1.00 95.56 132 LEU A C 1
ATOM 1043 O O . LEU A 1 132 ? 11.200 7.820 5.615 1.00 95.56 132 LEU A O 1
ATOM 1047 N N . ASP A 1 133 ? 11.933 5.726 6.020 1.00 95.62 133 ASP A N 1
ATOM 1048 C CA . ASP A 1 133 ? 13.057 5.710 5.088 1.00 95.62 133 ASP A CA 1
ATOM 1049 C C . ASP A 1 133 ? 12.751 4.699 3.976 1.00 95.62 133 ASP A C 1
ATOM 1051 O O . ASP A 1 133 ? 12.690 3.490 4.210 1.00 95.62 133 ASP A O 1
ATOM 1055 N N . VAL A 1 134 ? 12.454 5.192 2.773 1.00 96.81 134 VAL A N 1
ATOM 1056 C CA . VAL A 1 134 ? 11.904 4.372 1.688 1.00 96.81 134 VAL A CA 1
ATOM 1057 C C . VAL A 1 134 ? 12.885 4.269 0.530 1.00 96.81 134 VAL A C 1
ATOM 1059 O O . VAL A 1 134 ? 13.133 5.231 -0.193 1.00 96.81 134 VAL A O 1
ATOM 1062 N N . ALA A 1 135 ? 13.361 3.052 0.279 1.00 96.38 135 ALA A N 1
ATOM 1063 C CA . ALA A 1 135 ? 14.142 2.708 -0.898 1.00 96.38 135 ALA A CA 1
ATOM 1064 C C . ALA A 1 135 ? 13.217 2.265 -2.042 1.00 96.38 135 ALA A C 1
ATOM 1066 O O . ALA A 1 135 ? 12.684 1.149 -2.047 1.00 96.38 135 ALA A O 1
ATOM 1067 N N . LEU A 1 136 ? 13.043 3.132 -3.043 1.00 96.25 136 LEU A N 1
ATOM 1068 C CA . LEU A 1 136 ? 12.287 2.812 -4.254 1.00 96.25 136 LEU A CA 1
ATOM 1069 C C . LEU A 1 136 ? 13.121 1.960 -5.216 1.00 96.25 136 LEU A C 1
ATOM 1071 O O . LEU A 1 136 ? 14.156 2.393 -5.723 1.00 96.25 136 LEU A O 1
ATOM 1075 N N . VAL A 1 137 ? 12.639 0.756 -5.522 1.00 96.88 137 VAL A N 1
ATOM 1076 C CA . VAL A 1 137 ? 13.331 -0.201 -6.391 1.00 96.88 137 VAL A CA 1
ATOM 1077 C C . VAL A 1 137 ? 12.621 -0.310 -7.736 1.00 96.88 137 VAL A C 1
ATOM 1079 O O . VAL A 1 137 ? 11.531 -0.879 -7.860 1.00 96.88 137 VAL A O 1
ATOM 1082 N N . LYS A 1 138 ? 13.273 0.211 -8.777 1.00 96.62 138 LYS A N 1
ATOM 1083 C CA . LYS A 1 138 ? 12.811 0.089 -10.162 1.00 96.62 138 LYS A CA 1
ATOM 1084 C C . LYS A 1 138 ? 12.839 -1.379 -10.594 1.00 96.62 138 LYS A C 1
ATOM 1086 O O . LYS A 1 138 ? 13.884 -2.023 -10.558 1.00 96.62 138 LYS A O 1
ATOM 1091 N N . THR A 1 139 ? 11.702 -1.885 -11.053 1.00 96.25 139 THR A N 1
ATOM 1092 C CA . THR A 1 139 ? 11.517 -3.283 -11.459 1.00 96.25 139 THR A CA 1
ATOM 1093 C C . THR A 1 139 ? 11.098 -3.365 -12.925 1.00 96.25 139 THR A C 1
ATOM 1095 O O . THR A 1 139 ? 10.328 -2.538 -13.408 1.00 96.25 139 THR A O 1
ATOM 1098 N N . ALA A 1 140 ? 11.618 -4.361 -13.648 1.00 93.56 140 ALA A N 1
ATOM 1099 C CA . ALA A 1 140 ? 11.472 -4.457 -15.102 1.00 93.56 140 ALA A CA 1
ATOM 1100 C C . ALA A 1 140 ? 10.104 -4.983 -15.584 1.00 93.56 140 ALA A C 1
ATOM 1102 O O . ALA A 1 140 ? 9.779 -4.832 -16.758 1.00 93.56 140 ALA A O 1
ATOM 1103 N N . GLY A 1 141 ? 9.292 -5.594 -14.716 1.00 94.81 141 GLY A N 1
ATOM 1104 C CA . GLY A 1 141 ? 8.014 -6.181 -15.123 1.00 94.81 141 GLY A CA 1
ATOM 1105 C C . GLY A 1 141 ? 7.136 -6.623 -13.955 1.00 94.81 141 GLY A C 1
ATOM 1106 O O . GLY A 1 141 ? 7.609 -6.785 -12.830 1.00 94.81 141 GLY A O 1
ATOM 1107 N N . TRP A 1 142 ? 5.847 -6.845 -14.234 1.00 96.06 142 TRP A N 1
ATOM 1108 C CA . TRP A 1 142 ? 4.848 -7.196 -13.215 1.00 96.06 142 TRP A CA 1
ATOM 1109 C C . TRP A 1 142 ? 5.079 -8.574 -12.592 1.00 96.06 142 TRP A C 1
ATOM 1111 O O . TRP A 1 142 ? 4.855 -8.745 -11.397 1.00 96.06 142 TRP A O 1
ATOM 1121 N N . ALA A 1 143 ? 5.571 -9.539 -13.373 1.00 94.69 143 ALA A N 1
ATOM 1122 C CA . ALA A 1 143 ? 5.931 -10.857 -12.854 1.00 94.69 143 ALA A CA 1
ATOM 1123 C C . ALA A 1 143 ? 7.033 -10.750 -11.789 1.00 94.69 143 ALA A C 1
ATOM 1125 O O . ALA A 1 143 ? 6.882 -11.286 -10.700 1.00 94.69 143 ALA A O 1
ATOM 1126 N N . LEU A 1 144 ? 8.077 -9.952 -12.046 1.00 95.50 144 LEU A N 1
ATOM 1127 C CA . LEU A 1 144 ? 9.144 -9.719 -11.070 1.00 95.50 144 LEU A CA 1
ATOM 1128 C C . LEU A 1 144 ? 8.648 -8.977 -9.828 1.00 95.50 144 LEU A C 1
ATOM 1130 O O . LEU A 1 144 ? 9.086 -9.297 -8.731 1.00 95.50 144 LEU A O 1
ATOM 1134 N N . ILE A 1 145 ? 7.730 -8.016 -9.977 1.00 96.12 145 ILE A N 1
ATOM 1135 C CA . ILE A 1 145 ? 7.083 -7.363 -8.829 1.00 96.12 145 ILE A CA 1
ATOM 1136 C C . ILE A 1 145 ? 6.367 -8.398 -7.953 1.00 96.12 145 ILE A C 1
ATOM 1138 O O . ILE A 1 145 ? 6.565 -8.408 -6.740 1.00 96.12 145 ILE A O 1
ATOM 1142 N N . ARG A 1 146 ? 5.563 -9.280 -8.561 1.00 95.06 146 ARG A N 1
ATOM 1143 C CA . ARG A 1 146 ? 4.858 -10.360 -7.857 1.00 95.06 146 ARG A CA 1
ATOM 1144 C C . ARG A 1 146 ? 5.842 -11.283 -7.145 1.00 95.06 146 ARG A C 1
ATOM 1146 O O . ARG A 1 146 ? 5.699 -11.505 -5.949 1.00 95.06 146 ARG A O 1
ATOM 1153 N N . ASP A 1 147 ? 6.833 -11.794 -7.866 1.00 95.00 147 ASP A N 1
ATOM 1154 C CA . ASP A 1 147 ? 7.750 -12.810 -7.348 1.00 95.00 147 ASP A CA 1
ATOM 1155 C C . ASP A 1 147 ? 8.618 -12.239 -6.212 1.00 95.00 147 ASP A C 1
ATOM 1157 O O . ASP A 1 147 ? 8.748 -12.858 -5.159 1.00 95.00 147 ASP A O 1
ATOM 1161 N N . LYS A 1 148 ? 9.118 -11.004 -6.357 1.00 95.75 148 LYS A N 1
ATOM 1162 C CA . LYS A 1 148 ? 9.879 -10.313 -5.302 1.00 95.75 148 LYS A CA 1
ATOM 1163 C C . LYS A 1 148 ? 9.029 -9.958 -4.082 1.00 95.75 148 LYS A C 1
ATOM 1165 O O . LYS A 1 148 ? 9.528 -10.015 -2.960 1.00 95.75 148 LYS A O 1
ATOM 1170 N N . MET A 1 149 ? 7.752 -9.622 -4.275 1.00 95.06 149 MET A N 1
ATOM 1171 C CA . MET A 1 149 ? 6.822 -9.403 -3.164 1.00 95.06 149 MET A CA 1
ATOM 1172 C C . MET A 1 149 ? 6.543 -10.708 -2.398 1.00 95.06 149 MET A C 1
ATOM 1174 O O . MET A 1 149 ? 6.559 -10.716 -1.168 1.00 95.06 149 MET A O 1
ATOM 1178 N N . LEU A 1 150 ? 6.327 -11.818 -3.112 1.00 94.88 150 LEU A N 1
ATOM 1179 C CA . LEU A 1 150 ? 6.116 -13.142 -2.514 1.00 94.88 150 LEU A CA 1
ATOM 1180 C C . LEU A 1 150 ? 7.348 -13.628 -1.743 1.00 94.88 150 LEU A C 1
ATOM 1182 O O . LEU A 1 150 ? 7.212 -14.147 -0.638 1.00 94.88 150 LEU A O 1
ATOM 1186 N N . ASN A 1 151 ? 8.545 -13.369 -2.272 1.00 95.06 151 ASN A N 1
ATOM 1187 C CA . ASN A 1 151 ? 9.819 -13.703 -1.627 1.00 95.06 151 ASN A CA 1
ATOM 1188 C C . ASN A 1 151 ? 10.214 -12.748 -0.487 1.00 95.06 151 ASN A C 1
ATOM 1190 O O . ASN A 1 151 ? 11.296 -12.895 0.077 1.00 95.06 151 ASN A O 1
ATOM 1194 N N . LYS A 1 152 ? 9.368 -11.763 -0.149 1.00 94.12 152 LYS A N 1
ATOM 1195 C CA . LYS A 1 152 ? 9.637 -10.735 0.875 1.00 94.12 152 LYS A CA 1
ATOM 1196 C C . LYS A 1 152 ? 10.913 -9.919 0.608 1.00 94.12 152 LYS A C 1
ATOM 1198 O O . LYS A 1 152 ? 11.525 -9.384 1.528 1.00 94.12 152 LYS A O 1
ATOM 1203 N N . GLU A 1 153 ? 11.307 -9.790 -0.659 1.00 95.44 153 GLU A N 1
ATOM 1204 C CA . GLU A 1 153 ? 12.380 -8.876 -1.072 1.00 95.44 153 GLU A CA 1
ATOM 1205 C C . GLU A 1 153 ? 11.910 -7.412 -1.058 1.00 95.44 153 GLU A C 1
ATOM 1207 O O . GLU A 1 153 ? 12.723 -6.495 -0.901 1.00 95.44 153 GLU A O 1
ATOM 1212 N N . TYR A 1 154 ? 10.599 -7.205 -1.226 1.00 96.06 154 TYR A N 1
ATOM 1213 C CA . TYR A 1 154 ? 9.914 -5.924 -1.091 1.00 96.06 154 TYR A CA 1
ATOM 1214 C C . TYR A 1 154 ? 8.941 -5.955 0.086 1.00 96.06 154 TYR A C 1
ATOM 1216 O O . TYR A 1 154 ? 8.232 -6.939 0.291 1.00 96.06 154 TYR A O 1
ATOM 1224 N N . ASP A 1 155 ? 8.887 -4.848 0.823 1.00 95.12 155 ASP A N 1
ATOM 1225 C CA . ASP A 1 155 ? 7.916 -4.634 1.899 1.00 95.12 155 ASP A CA 1
ATOM 1226 C C . ASP A 1 155 ? 6.555 -4.199 1.344 1.00 95.12 155 ASP A C 1
ATOM 1228 O O . ASP A 1 155 ? 5.509 -4.524 1.902 1.00 95.12 155 ASP A O 1
ATOM 1232 N N . ALA A 1 156 ? 6.571 -3.473 0.225 1.00 95.12 156 ALA A N 1
ATOM 1233 C CA . ALA A 1 156 ? 5.386 -3.090 -0.528 1.00 95.12 156 ALA A CA 1
ATOM 1234 C C . ALA A 1 156 ? 5.719 -2.957 -2.018 1.00 95.12 156 ALA A C 1
ATOM 1236 O O . ALA A 1 156 ? 6.879 -2.808 -2.408 1.00 95.12 156 ALA A O 1
ATOM 1237 N N . ALA A 1 157 ? 4.699 -2.972 -2.873 1.00 95.88 157 ALA A N 1
ATOM 1238 C CA . ALA A 1 157 ? 4.898 -2.719 -4.290 1.00 95.88 157 ALA A CA 1
ATOM 1239 C C . ALA A 1 157 ? 3.708 -2.013 -4.935 1.00 95.88 157 ALA A C 1
ATOM 1241 O O . ALA A 1 157 ? 2.548 -2.277 -4.618 1.00 95.88 157 ALA A O 1
ATOM 1242 N N . HIS A 1 158 ? 4.013 -1.162 -5.912 1.00 95.81 158 HIS A N 1
ATOM 1243 C CA . HIS A 1 158 ? 3.034 -0.721 -6.892 1.00 95.81 158 HIS A CA 1
ATOM 1244 C C . HIS A 1 158 ? 2.603 -1.922 -7.739 1.00 95.81 158 HIS A C 1
ATOM 1246 O O . HIS A 1 158 ? 3.444 -2.584 -8.347 1.00 95.81 158 HIS A O 1
ATOM 1252 N N . MET A 1 159 ? 1.300 -2.198 -7.787 1.00 95.00 159 MET A N 1
ATOM 1253 C CA . MET A 1 159 ? 0.740 -3.347 -8.498 1.00 95.00 159 MET A CA 1
ATOM 1254 C C . MET A 1 159 ? -0.496 -2.964 -9.309 1.00 95.00 159 MET A C 1
ATOM 1256 O O . MET A 1 159 ? -1.194 -1.997 -8.997 1.00 95.00 159 MET A O 1
ATOM 1260 N N . LEU A 1 160 ? -0.799 -3.771 -10.328 1.00 94.69 160 LEU A N 1
ATOM 1261 C CA . LEU A 1 160 ? -2.089 -3.716 -11.008 1.00 94.69 160 LEU A CA 1
ATOM 1262 C C . LEU A 1 160 ? -3.195 -4.130 -10.030 1.00 94.69 160 LEU A C 1
ATOM 1264 O O . LEU A 1 160 ? -3.037 -5.105 -9.296 1.00 94.69 160 LEU A O 1
ATOM 1268 N N . ALA A 1 161 ? -4.341 -3.449 -10.081 1.00 93.75 161 ALA A N 1
ATOM 1269 C CA . ALA A 1 161 ? -5.480 -3.697 -9.192 1.00 93.75 161 ALA A CA 1
ATOM 1270 C C . ALA A 1 161 ? -5.872 -5.185 -9.000 1.00 93.75 161 ALA A C 1
ATOM 1272 O O . ALA A 1 161 ? -6.133 -5.570 -7.861 1.00 93.75 161 ALA A O 1
ATOM 1273 N N . PRO A 1 162 ? -5.897 -6.055 -10.035 1.00 94.31 162 PRO A N 1
ATOM 1274 C CA . PRO A 1 162 ? -6.266 -7.458 -9.833 1.00 94.31 162 PRO A CA 1
ATOM 1275 C C . PRO A 1 162 ? -5.162 -8.325 -9.207 1.00 94.31 162 PRO A C 1
ATOM 1277 O O . PRO A 1 162 ? -5.465 -9.416 -8.729 1.00 94.31 162 PRO A O 1
ATOM 1280 N N . MET A 1 163 ? -3.895 -7.891 -9.196 1.00 95.62 163 MET A N 1
ATOM 1281 C CA . MET A 1 163 ? -2.774 -8.745 -8.778 1.00 95.62 163 MET A CA 1
ATOM 1282 C C . MET A 1 163 ? -2.843 -9.167 -7.303 1.00 95.62 163 MET A C 1
ATOM 1284 O O . MET A 1 163 ? -2.745 -10.367 -7.063 1.00 95.62 163 MET A O 1
ATOM 1288 N N . PRO A 1 164 ? -3.063 -8.273 -6.315 1.00 94.69 164 PRO A N 1
ATOM 1289 C CA . PRO A 1 164 ? -3.148 -8.691 -4.912 1.00 94.69 164 PRO A CA 1
ATOM 1290 C C . PRO A 1 164 ? -4.264 -9.711 -4.660 1.00 94.69 164 PRO A C 1
ATOM 1292 O O . PRO A 1 164 ? -4.100 -10.640 -3.870 1.00 94.69 164 PRO A O 1
ATOM 1295 N N . ILE A 1 165 ? -5.386 -9.568 -5.374 1.00 94.69 165 ILE A N 1
ATOM 1296 C CA . ILE A 1 165 ? -6.536 -10.474 -5.283 1.00 94.69 165 ILE A CA 1
ATOM 1297 C C . ILE A 1 165 ? -6.184 -11.836 -5.888 1.00 94.69 165 ILE A C 1
ATOM 1299 O O . ILE A 1 165 ? -6.417 -12.864 -5.258 1.00 94.69 165 ILE A O 1
ATOM 1303 N N . ALA A 1 166 ? -5.584 -11.850 -7.081 1.00 95.12 166 ALA A N 1
ATOM 1304 C CA . ALA A 1 166 ? -5.143 -13.078 -7.737 1.00 95.12 166 ALA A CA 1
ATOM 1305 C C . ALA A 1 166 ? -4.113 -13.840 -6.887 1.00 95.12 166 ALA A C 1
ATOM 1307 O O . ALA A 1 166 ? -4.286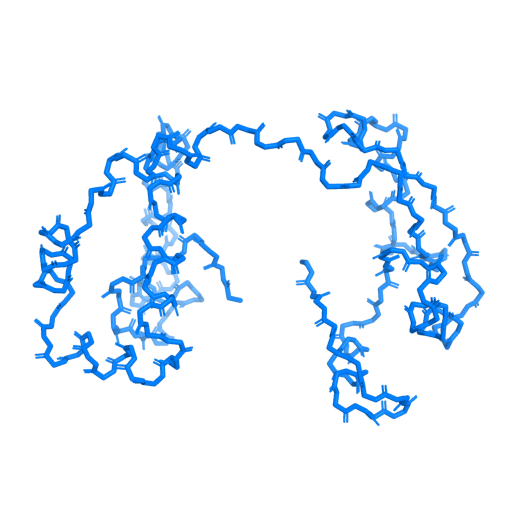 -15.037 -6.670 1.00 95.12 166 ALA A O 1
ATOM 1308 N N . ILE A 1 167 ? -3.116 -13.139 -6.333 1.00 95.94 167 ILE A N 1
ATOM 1309 C CA . ILE A 1 167 ? -2.112 -13.713 -5.425 1.00 95.94 167 ILE A CA 1
ATOM 1310 C C . ILE A 1 167 ? -2.780 -14.305 -4.178 1.00 95.94 167 ILE A C 1
ATOM 1312 O O . ILE A 1 167 ? -2.507 -15.448 -3.824 1.00 95.94 167 ILE A O 1
ATOM 1316 N N . SER A 1 168 ? -3.714 -13.576 -3.556 1.00 95.38 168 SER A N 1
ATOM 1317 C CA . SER A 1 168 ? -4.442 -14.066 -2.373 1.00 95.38 168 SER A CA 1
ATOM 1318 C C . SER A 1 168 ? -5.259 -15.328 -2.650 1.00 95.38 168 SER A C 1
ATOM 1320 O O . SER A 1 168 ? -5.451 -16.142 -1.753 1.00 95.38 168 SER A O 1
ATOM 1322 N N . MET A 1 169 ? -5.725 -15.511 -3.889 1.00 95.81 169 MET A N 1
ATOM 1323 C CA . MET A 1 169 ? -6.457 -16.706 -4.323 1.00 95.81 169 MET A CA 1
ATOM 1324 C C . MET A 1 169 ? -5.550 -17.806 -4.899 1.00 95.81 169 MET A C 1
ATOM 1326 O O . MET A 1 169 ? -6.056 -18.851 -5.299 1.00 95.81 169 MET A O 1
ATOM 1330 N N . GLY A 1 170 ? -4.233 -17.589 -4.981 1.00 94.44 170 GLY A N 1
ATOM 1331 C CA . GLY A 1 170 ? -3.298 -18.530 -5.609 1.00 94.44 170 GLY A CA 1
ATOM 1332 C C . GLY A 1 170 ? -3.458 -18.653 -7.130 1.00 94.44 170 GLY A C 1
ATOM 1333 O O . GLY A 1 170 ? -3.087 -19.666 -7.720 1.00 94.44 170 GLY A O 1
ATOM 1334 N N . ILE A 1 171 ? -4.027 -17.645 -7.795 1.00 93.88 171 ILE A N 1
ATOM 1335 C CA . ILE A 1 171 ? -4.171 -17.634 -9.254 1.00 93.88 171 ILE A CA 1
ATOM 1336 C C . ILE A 1 171 ? -2.900 -17.054 -9.869 1.00 93.88 171 ILE A C 1
ATOM 1338 O O . ILE A 1 171 ? -2.638 -15.854 -9.792 1.00 93.88 171 ILE A O 1
ATOM 1342 N N . GLY A 1 172 ? -2.114 -17.915 -10.515 1.00 86.56 172 GLY A N 1
ATOM 1343 C CA . GLY A 1 172 ? -0.858 -17.516 -11.153 1.00 86.56 172 GLY A CA 1
ATOM 1344 C C . GLY A 1 172 ? 0.301 -17.287 -10.175 1.00 86.56 172 GLY A C 1
ATOM 1345 O O . GLY A 1 172 ? 1.296 -16.681 -10.570 1.00 86.56 172 GLY A O 1
ATOM 1346 N N . SER A 1 173 ? 0.184 -17.750 -8.926 1.00 91.06 173 SER A N 1
ATOM 1347 C CA . SER A 1 173 ? 1.259 -17.844 -7.927 1.00 91.06 173 SER A CA 1
ATOM 1348 C C . SER A 1 173 ? 0.868 -18.791 -6.790 1.00 91.06 173 SER A C 1
ATOM 1350 O O . SER A 1 173 ? -0.242 -19.314 -6.770 1.00 91.06 173 SER A O 1
ATOM 1352 N N . VAL A 1 174 ? 1.755 -18.970 -5.808 1.00 92.25 174 VAL A N 1
ATOM 1353 C CA . VAL A 1 174 ? 1.353 -19.504 -4.499 1.00 92.25 174 VAL A CA 1
ATOM 1354 C C . VAL A 1 174 ? 0.330 -18.573 -3.843 1.00 92.25 174 VAL A C 1
ATOM 1356 O O . VAL A 1 174 ? 0.382 -17.355 -4.046 1.00 92.25 174 VAL A O 1
ATOM 1359 N N . ALA A 1 175 ? -0.616 -19.155 -3.103 1.00 94.88 175 ALA A N 1
ATOM 1360 C CA . ALA A 1 175 ? -1.614 -18.396 -2.365 1.00 94.88 175 ALA A CA 1
ATOM 1361 C C . ALA A 1 175 ? -0.955 -17.715 -1.161 1.00 94.88 175 ALA A C 1
ATOM 1363 O O . ALA A 1 175 ? -0.445 -18.397 -0.276 1.00 94.88 175 ALA A O 1
ATOM 1364 N N . GLU A 1 176 ? -0.980 -16.385 -1.136 1.00 93.25 176 GLU A N 1
ATOM 1365 C CA . GLU A 1 176 ? -0.427 -15.572 -0.049 1.00 93.25 176 GLU A CA 1
ATOM 1366 C C . GLU A 1 176 ? -1.384 -14.407 0.243 1.00 93.25 176 GLU A C 1
ATOM 1368 O O . GLU A 1 176 ? -1.717 -13.662 -0.682 1.00 93.25 176 GLU A O 1
ATOM 1373 N N . PRO A 1 177 ? -1.840 -14.209 1.492 1.00 93.12 177 PRO A N 1
ATOM 1374 C CA . PRO A 1 177 ? -2.724 -13.098 1.831 1.00 93.12 177 PRO A CA 1
ATOM 1375 C C . PRO A 1 177 ? -2.064 -11.741 1.559 1.00 93.12 177 PRO A C 1
ATOM 1377 O O . PRO A 1 177 ? -1.100 -11.357 2.222 1.00 93.12 177 PRO A O 1
ATOM 1380 N N . MET A 1 178 ? -2.613 -10.985 0.608 1.00 92.19 178 MET A N 1
ATOM 1381 C CA . MET A 1 178 ? -2.126 -9.649 0.269 1.00 92.19 178 MET A CA 1
ATOM 1382 C C . MET A 1 178 ? -3.012 -8.567 0.881 1.00 92.19 178 MET A C 1
ATOM 1384 O O . MET A 1 178 ? -4.237 -8.596 0.755 1.00 92.19 178 MET A O 1
ATOM 1388 N N . ASN A 1 179 ? -2.380 -7.557 1.474 1.00 89.56 179 ASN A N 1
ATOM 1389 C CA . ASN A 1 179 ? -3.059 -6.354 1.941 1.00 89.56 179 ASN A CA 1
ATOM 1390 C C . ASN A 1 179 ? -2.937 -5.247 0.889 1.00 89.56 179 ASN A C 1
ATOM 1392 O O . ASN A 1 179 ? -1.851 -4.997 0.369 1.00 89.56 179 ASN A O 1
ATOM 1396 N N . VAL A 1 180 ? -4.053 -4.585 0.585 1.00 85.25 180 VAL A N 1
ATOM 1397 C CA . VAL A 1 180 ? -4.100 -3.422 -0.313 1.00 85.25 180 VAL A CA 1
ATOM 1398 C C . VAL A 1 180 ? -4.381 -2.188 0.537 1.00 85.25 180 VAL A C 1
ATOM 1400 O O . VAL A 1 180 ? -5.353 -2.190 1.298 1.00 85.25 180 VAL A O 1
ATOM 1403 N N . ALA A 1 181 ? -3.503 -1.189 0.434 1.00 67.50 181 ALA A N 1
ATOM 1404 C CA . ALA A 1 181 ? -3.627 0.102 1.109 1.00 67.50 181 ALA A CA 1
ATOM 1405 C C . ALA A 1 181 ? -4.556 1.052 0.340 1.00 67.50 181 ALA A C 1
ATOM 1407 O O . ALA A 1 181 ? -4.532 1.012 -0.913 1.00 67.50 181 ALA A O 1
#

Foldseek 3Di:
DDLQDQLLDLAADPADPNSPDNHPVVVVVVCVVVVVVVVP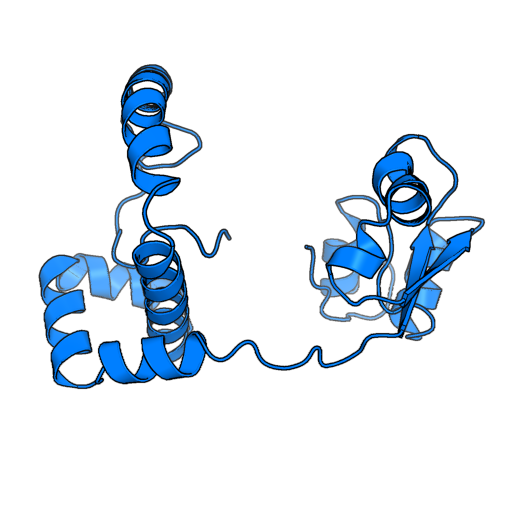DVLVSLLSSLVNVVLCVVPVDPVVSSVVSVVQPSVRVVVVVVVVDVSVVSSVVSPPPDPDPDAEFEEEEEPDPVCVVVVVCVVVVVSVVVNHDYHYDHDDDQVCVLVCVVVVVGPYYDHDPCNQVCCCVQNVHPHDNDDDD